Protein AF-A0A4Q5NVB7-F1 (afdb_monomer)

Solvent-accessible surface area (backbone atoms only — not comparable to full-atom values): 3917 Å² total; per-residue (Å²): 135,57,73,64,57,56,53,51,50,49,54,51,50,53,51,52,30,53,49,36,31,53,51,13,66,76,64,75,33,66,66,39,35,50,52,24,53,53,51,50,54,51,50,53,51,50,52,52,53,47,54,52,52,49,55,53,48,53,53,51,48,53,53,50,48,58,63,62,59,74,74,116

Structure (mmCIF, N/CA/C/O backbone):
data_AF-A0A4Q5NVB7-F1
#
_entry.id   AF-A0A4Q5NVB7-F1
#
loop_
_atom_site.group_PDB
_atom_site.id
_atom_site.type_symbol
_atom_site.label_atom_id
_atom_site.label_alt_id
_atom_site.label_comp_id
_atom_site.label_asym_id
_atom_site.label_entity_id
_atom_site.label_seq_id
_atom_site.pdbx_PDB_ins_code
_atom_site.Cartn_x
_atom_site.Cartn_y
_atom_site.Cartn_z
_atom_site.occupancy
_atom_site.B_iso_or_equiv
_atom_site.auth_seq_id
_atom_site.auth_comp_id
_atom_site.auth_asym_id
_atom_site.auth_atom_id
_atom_site.pdbx_PDB_model_num
ATOM 1 N N . MET A 1 1 ? 12.379 13.863 -0.770 1.00 43.34 1 MET A N 1
ATOM 2 C CA . MET A 1 1 ? 11.602 13.070 0.205 1.00 43.34 1 MET A CA 1
ATOM 3 C C . MET A 1 1 ? 12.147 11.658 0.119 1.00 43.34 1 MET A C 1
ATOM 5 O O . MET A 1 1 ? 12.306 11.161 -0.990 1.00 43.34 1 MET A O 1
ATOM 9 N N . SER A 1 2 ? 12.642 11.125 1.233 1.00 56.56 2 SER A N 1
ATOM 10 C CA . SER A 1 2 ? 13.473 9.917 1.251 1.00 56.56 2 SER A CA 1
ATOM 11 C C . SER A 1 2 ? 12.602 8.668 1.089 1.00 56.56 2 SER A C 1
ATOM 13 O O . SER A 1 2 ? 11.617 8.533 1.805 1.00 56.56 2 SER A O 1
ATOM 15 N N . GLN A 1 3 ? 12.973 7.721 0.216 1.00 59.47 3 GLN A N 1
ATOM 16 C CA . GLN A 1 3 ? 12.233 6.456 0.020 1.00 59.47 3 GLN A CA 1
ATOM 17 C C . GLN A 1 3 ? 11.988 5.677 1.329 1.00 59.47 3 GLN A C 1
ATOM 19 O O . GLN 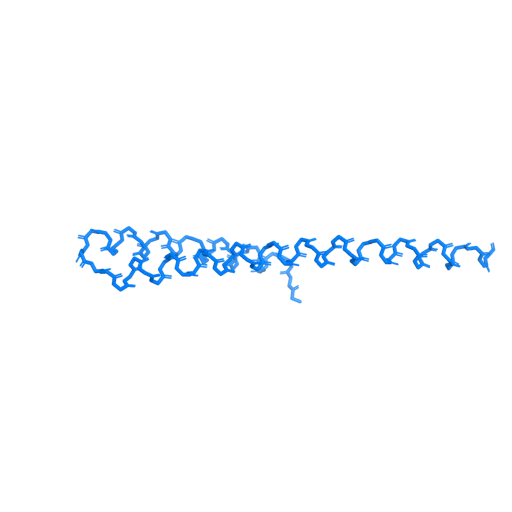A 1 3 ? 11.072 4.861 1.420 1.00 59.47 3 GLN A O 1
ATOM 24 N N . ILE A 1 4 ? 12.814 5.920 2.352 1.00 69.38 4 ILE A N 1
ATOM 25 C CA . ILE A 1 4 ? 12.668 5.340 3.689 1.00 69.38 4 ILE A CA 1
ATOM 26 C C . ILE A 1 4 ? 11.464 5.946 4.419 1.00 69.38 4 ILE A C 1
ATOM 28 O O . ILE A 1 4 ? 10.716 5.202 5.040 1.00 69.38 4 ILE A O 1
ATOM 32 N N . GLU A 1 5 ? 11.230 7.258 4.313 1.00 64.31 5 GLU A N 1
ATOM 33 C CA . GLU A 1 5 ? 10.046 7.906 4.896 1.00 64.31 5 GLU A CA 1
ATOM 34 C C . GLU A 1 5 ? 8.754 7.403 4.254 1.00 64.31 5 GLU A C 1
ATOM 36 O O . GLU A 1 5 ? 7.778 7.176 4.967 1.00 64.31 5 GLU A O 1
ATOM 41 N N . ASP A 1 6 ? 8.748 7.185 2.937 1.00 67.44 6 ASP A N 1
ATOM 42 C CA . ASP A 1 6 ? 7.567 6.687 2.225 1.00 67.44 6 ASP A CA 1
ATOM 43 C C . ASP A 1 6 ? 7.257 5.230 2.596 1.00 67.44 6 ASP A C 1
ATOM 45 O O . ASP A 1 6 ? 6.107 4.894 2.889 1.00 67.44 6 ASP A O 1
ATOM 49 N N . LYS A 1 7 ? 8.283 4.370 2.696 1.00 63.78 7 LYS A N 1
ATOM 50 C CA . LYS A 1 7 ? 8.122 2.990 3.188 1.00 63.78 7 LYS A CA 1
ATOM 51 C C . LYS A 1 7 ? 7.691 2.942 4.653 1.00 63.78 7 LYS A C 1
ATOM 53 O O . LYS A 1 7 ? 6.824 2.146 5.005 1.00 63.78 7 LYS A O 1
ATOM 58 N N . LEU A 1 8 ? 8.255 3.807 5.499 1.00 70.62 8 LEU A N 1
ATOM 59 C CA . LEU A 1 8 ? 7.910 3.882 6.918 1.00 70.62 8 LEU A CA 1
ATOM 60 C C . LEU A 1 8 ? 6.479 4.402 7.118 1.00 70.62 8 LEU A C 1
ATOM 62 O O . LEU A 1 8 ? 5.751 3.866 7.948 1.00 70.62 8 LEU A O 1
ATOM 66 N N . ARG A 1 9 ? 6.034 5.384 6.321 1.00 67.94 9 ARG A N 1
ATOM 67 C CA . ARG A 1 9 ? 4.635 5.846 6.299 1.00 67.94 9 ARG A CA 1
ATOM 68 C C . ARG A 1 9 ? 3.679 4.776 5.788 1.00 67.94 9 ARG A C 1
ATOM 70 O O . ARG A 1 9 ? 2.580 4.671 6.324 1.00 67.94 9 ARG A O 1
ATOM 77 N N . GLY A 1 10 ? 4.072 3.998 4.780 1.00 68.25 10 GLY A N 1
ATOM 78 C CA . GLY A 1 10 ? 3.287 2.864 4.290 1.00 68.25 10 GLY A CA 1
ATOM 79 C C . GLY A 1 10 ? 3.066 1.825 5.388 1.00 68.25 10 GLY A C 1
ATOM 80 O O . GLY A 1 10 ? 1.926 1.542 5.747 1.00 68.25 10 GLY A O 1
ATOM 81 N N . ALA A 1 11 ? 4.154 1.362 6.006 1.00 73.56 11 ALA A N 1
ATOM 82 C CA . ALA A 1 11 ? 4.108 0.386 7.094 1.00 73.56 11 ALA A CA 1
ATOM 83 C C . ALA A 1 11 ? 3.352 0.904 8.333 1.00 73.56 11 ALA A C 1
ATOM 85 O O . ALA A 1 11 ? 2.576 0.169 8.946 1.00 73.56 11 ALA A O 1
ATOM 86 N N . ALA A 1 12 ? 3.534 2.179 8.693 1.00 73.69 12 ALA A N 1
ATOM 87 C CA . ALA A 1 12 ? 2.825 2.796 9.813 1.00 73.69 12 ALA A CA 1
ATOM 88 C C . ALA A 1 12 ? 1.315 2.911 9.554 1.00 73.69 12 ALA A C 1
ATOM 90 O O . ALA A 1 12 ? 0.521 2.650 10.456 1.00 73.69 12 ALA A O 1
ATOM 91 N N . ASN A 1 13 ? 0.904 3.259 8.330 1.00 70.69 13 ASN A N 1
ATOM 92 C CA . ASN A 1 13 ? -0.511 3.327 7.961 1.00 70.69 13 ASN A CA 1
ATOM 93 C C . ASN A 1 13 ? -1.166 1.946 7.895 1.00 70.69 13 ASN A C 1
ATOM 95 O O . ASN A 1 13 ? -2.298 1.806 8.344 1.00 70.69 13 ASN A O 1
ATOM 99 N N . GLU A 1 14 ? -0.463 0.936 7.385 1.00 72.50 14 GLU A N 1
ATOM 100 C CA . GLU A 1 14 ? -0.948 -0.448 7.352 1.00 72.50 14 GLU A CA 1
ATOM 101 C C . GLU A 1 14 ? -1.131 -0.998 8.774 1.00 72.50 14 GLU A C 1
ATOM 103 O O . GLU A 1 14 ? -2.181 -1.537 9.119 1.00 72.50 14 GLU A O 1
ATOM 108 N N . THR A 1 15 ? -0.155 -0.751 9.652 1.00 80.88 15 THR A N 1
ATOM 109 C CA . THR A 1 15 ? -0.237 -1.132 11.070 1.00 80.88 15 THR A CA 1
ATOM 110 C C . THR A 1 15 ? -1.389 -0.415 11.778 1.00 80.88 15 THR A C 1
ATOM 112 O O . THR A 1 15 ? -2.179 -1.046 12.478 1.00 80.88 15 THR A O 1
ATOM 115 N N . ALA A 1 16 ? -1.526 0.899 11.580 1.00 77.44 16 ALA A N 1
ATOM 116 C CA . ALA A 1 16 ? -2.618 1.675 12.163 1.00 77.44 16 ALA A CA 1
ATOM 117 C C . ALA A 1 16 ? -3.995 1.240 11.628 1.00 77.44 16 ALA A C 1
ATOM 119 O O . ALA A 1 16 ? -4.955 1.194 12.395 1.00 77.44 16 ALA A O 1
ATOM 120 N N . GLY A 1 17 ? -4.092 0.889 10.343 1.00 74.75 17 GLY A N 1
ATOM 121 C CA . GLY A 1 17 ? -5.302 0.353 9.719 1.00 74.75 17 GLY A CA 1
ATOM 122 C C . GLY A 1 17 ? -5.711 -0.992 10.319 1.00 74.75 17 GLY A C 1
ATOM 123 O O . GLY A 1 17 ? -6.851 -1.141 10.757 1.00 74.75 17 GLY A O 1
ATOM 124 N N . ASN A 1 18 ? -4.760 -1.919 10.453 1.00 78.75 18 ASN A N 1
ATOM 125 C CA . ASN A 1 18 ? -4.976 -3.215 11.100 1.00 78.75 18 ASN A CA 1
A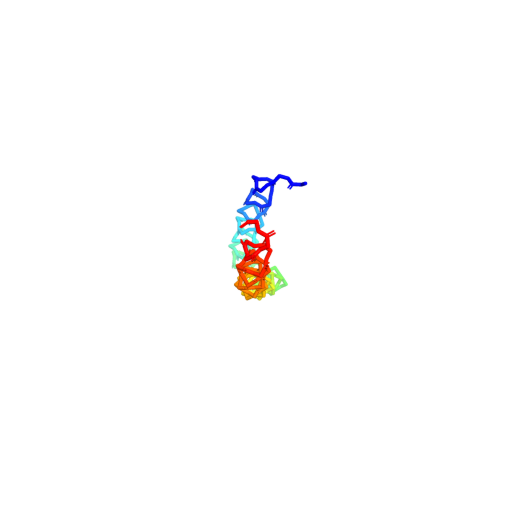TOM 126 C C . ASN A 1 18 ? -5.433 -3.063 12.558 1.00 78.75 18 ASN A C 1
ATOM 128 O O . ASN A 1 18 ? -6.360 -3.745 12.997 1.00 78.75 18 ASN A O 1
ATOM 132 N N . ILE A 1 19 ? -4.833 -2.132 13.308 1.00 81.00 19 ILE A N 1
ATOM 133 C CA . ILE A 1 19 ? -5.246 -1.838 14.687 1.00 81.00 19 ILE A CA 1
ATOM 134 C C . ILE A 1 19 ? -6.669 -1.271 14.718 1.00 81.00 19 ILE A C 1
ATOM 136 O O . ILE A 1 19 ? -7.479 -1.723 15.524 1.00 81.00 19 ILE A O 1
ATOM 140 N N . LYS A 1 20 ? -7.012 -0.322 13.838 1.00 76.94 20 LYS A N 1
ATOM 141 C CA . LYS A 1 20 ? -8.376 0.225 13.747 1.00 76.94 20 LYS A CA 1
ATOM 142 C C . LYS A 1 20 ? -9.405 -0.844 13.388 1.00 76.94 20 LYS A C 1
ATOM 144 O O . LYS A 1 20 ? -10.472 -0.855 13.990 1.00 76.94 20 LYS A O 1
ATOM 149 N N . GLN A 1 21 ? -9.084 -1.762 12.477 1.00 72.69 21 GLN A N 1
ATOM 150 C CA . GLN A 1 21 ? -9.958 -2.890 12.146 1.00 72.69 21 GLN A CA 1
ATOM 151 C C . GLN A 1 21 ? -10.130 -3.844 13.333 1.00 72.69 21 GLN A C 1
ATOM 153 O O . GLN A 1 21 ? -11.248 -4.264 13.621 1.00 72.69 21 GLN A O 1
ATOM 158 N N . ALA A 1 22 ? -9.048 -4.169 14.047 1.00 78.75 22 ALA A N 1
ATOM 159 C CA . ALA A 1 22 ? -9.106 -5.045 15.215 1.00 78.75 22 ALA A CA 1
ATOM 160 C C . ALA A 1 22 ? -9.920 -4.421 16.359 1.00 78.75 22 ALA A C 1
ATOM 162 O O . ALA A 1 22 ? -10.780 -5.081 16.938 1.00 78.75 22 ALA A O 1
ATOM 163 N N . VAL A 1 23 ? -9.693 -3.137 16.650 1.00 74.94 23 VAL A N 1
ATOM 164 C CA . VAL A 1 23 ? -10.446 -2.386 17.664 1.00 74.94 23 VAL A CA 1
ATOM 165 C C . VAL A 1 23 ? -11.899 -2.200 17.233 1.00 74.94 23 VAL A C 1
ATOM 167 O O . VAL A 1 23 ? -12.791 -2.404 18.048 1.00 74.94 23 VAL A O 1
ATOM 170 N N . GLY A 1 24 ? -12.160 -1.881 15.963 1.00 69.19 24 GLY A N 1
ATOM 171 C CA . GLY A 1 24 ? -13.509 -1.778 15.403 1.00 69.19 24 GLY A CA 1
ATOM 172 C C . GLY A 1 24 ? -14.305 -3.073 15.567 1.00 69.19 24 GLY A C 1
ATOM 173 O O . GLY A 1 24 ? -15.406 -3.037 16.107 1.00 69.19 24 GLY A O 1
ATOM 174 N N . LYS A 1 25 ? -13.710 -4.225 15.227 1.00 70.50 25 LYS A N 1
ATOM 175 C CA . LYS A 1 25 ? -14.324 -5.550 15.436 1.00 70.50 25 LYS A CA 1
ATOM 176 C C . LYS A 1 25 ? -14.542 -5.887 16.907 1.00 70.50 25 LYS A C 1
ATOM 178 O O . LYS A 1 25 ? -15.554 -6.481 17.250 1.00 70.50 25 LYS A O 1
ATOM 183 N N . ALA A 1 26 ? -13.599 -5.526 17.775 1.00 77.75 26 ALA A N 1
ATOM 184 C CA . ALA A 1 26 ? -13.701 -5.795 19.209 1.00 77.75 26 ALA A CA 1
ATOM 185 C C . ALA A 1 26 ? -14.712 -4.888 19.932 1.00 77.75 26 ALA A C 1
ATOM 187 O O . ALA A 1 26 ? -15.138 -5.216 21.036 1.00 77.75 26 ALA A O 1
ATOM 188 N N . THR A 1 27 ? -15.067 -3.745 19.340 1.00 80.31 27 THR A N 1
ATOM 189 C CA . THR A 1 27 ? -15.970 -2.747 19.933 1.00 80.31 27 THR A CA 1
ATOM 190 C C . THR A 1 27 ? -17.311 -2.629 19.205 1.00 80.31 27 THR A C 1
ATOM 192 O O . THR A 1 27 ? -18.084 -1.740 19.550 1.00 80.31 27 THR A O 1
ATOM 195 N N . ASP A 1 28 ? -17.590 -3.499 18.221 1.00 73.56 28 ASP A N 1
ATOM 196 C CA . ASP A 1 28 ? -18.775 -3.425 17.342 1.00 73.56 28 ASP A CA 1
ATOM 197 C C . ASP A 1 28 ? -18.945 -2.031 16.695 1.00 73.56 28 ASP A C 1
ATOM 199 O O . ASP A 1 28 ? -20.042 -1.507 16.509 1.00 73.56 28 ASP A O 1
ATOM 203 N N . ASN A 1 29 ? -17.824 -1.378 16.367 1.00 73.12 29 ASN A N 1
ATOM 204 C CA . ASN A 1 29 ? -17.820 -0.044 15.780 1.00 73.12 29 ASN A CA 1
ATOM 205 C C . ASN A 1 29 ? -17.660 -0.135 14.257 1.00 73.12 29 ASN A C 1
ATOM 207 O O . ASN A 1 29 ? -16.547 -0.092 13.721 1.00 73.12 29 ASN A O 1
ATOM 211 N N . GLU A 1 30 ? -18.795 -0.244 13.564 1.00 76.25 30 GLU A N 1
ATOM 212 C CA . GLU A 1 30 ? -18.889 -0.345 12.099 1.00 76.25 30 GLU A CA 1
ATOM 213 C C . GLU A 1 30 ? -18.146 0.786 11.365 1.00 76.25 30 GLU A C 1
ATOM 215 O O . GLU A 1 30 ? -17.594 0.568 10.284 1.00 76.25 30 GLU A O 1
ATOM 220 N N . HIS A 1 31 ? -18.057 1.979 11.964 1.00 78.38 31 HIS A N 1
ATOM 221 C CA . HIS A 1 31 ? -17.342 3.114 11.378 1.00 78.38 31 HIS A CA 1
ATOM 222 C C . HIS A 1 31 ? -15.831 2.855 11.282 1.00 78.38 31 HIS A C 1
ATOM 224 O O . HIS A 1 31 ? -15.224 3.116 10.244 1.00 78.38 31 HIS A O 1
ATOM 230 N N . LEU A 1 32 ? -15.222 2.293 12.334 1.00 78.31 32 LEU A N 1
ATOM 231 C CA . LEU A 1 32 ? -13.786 1.987 12.354 1.00 78.31 32 LEU A CA 1
ATOM 232 C C . LEU A 1 32 ? -13.420 0.849 11.391 1.00 78.31 32 LEU A C 1
ATOM 234 O O . LEU A 1 32 ? -12.358 0.900 10.766 1.00 78.31 32 LEU A O 1
ATOM 238 N N . GLU A 1 33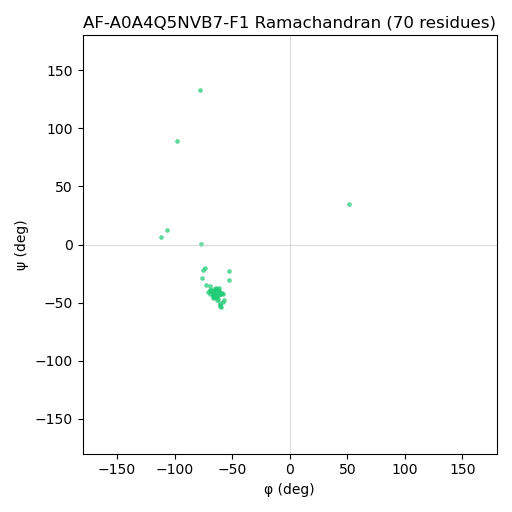 ? -14.289 -0.157 11.231 1.00 75.19 33 GLU A N 1
ATOM 239 C CA . GLU A 1 33 ? -14.079 -1.211 10.231 1.00 75.19 33 GLU A CA 1
ATOM 240 C C . GLU A 1 33 ? -14.178 -0.652 8.802 1.00 75.19 33 GLU A C 1
ATOM 242 O O . GLU A 1 33 ? -13.323 -0.949 7.957 1.00 75.19 33 GLU A O 1
ATOM 247 N N . ALA A 1 34 ? -15.186 0.185 8.538 1.00 82.94 34 ALA A N 1
ATOM 248 C CA . ALA A 1 34 ? -15.393 0.806 7.234 1.00 82.94 34 ALA A CA 1
ATOM 249 C C . ALA A 1 34 ? -14.231 1.732 6.845 1.00 82.94 34 ALA A C 1
ATOM 251 O O . ALA A 1 34 ? -13.730 1.647 5.722 1.00 82.94 34 ALA A O 1
ATOM 252 N N . GLU A 1 35 ? -13.748 2.565 7.774 1.00 79.44 35 GLU A N 1
ATOM 253 C CA . GLU A 1 35 ? -12.566 3.406 7.558 1.00 79.44 35 GLU A CA 1
ATOM 254 C C . GLU A 1 35 ? -11.316 2.569 7.259 1.00 79.44 35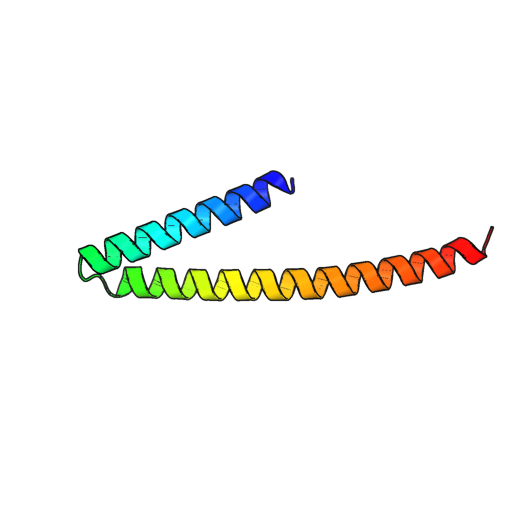 GLU A C 1
ATOM 256 O O . GLU A 1 35 ? -10.565 2.900 6.341 1.00 79.44 35 GLU A O 1
ATOM 261 N N . GLY A 1 36 ? -11.109 1.465 7.987 1.00 80.81 36 GLY A N 1
ATOM 262 C CA . GLY A 1 36 ? -9.987 0.554 7.759 1.00 80.81 36 GLY A CA 1
ATOM 263 C C . GLY A 1 36 ? -10.009 -0.066 6.359 1.00 80.81 36 GLY A C 1
ATOM 264 O O . GLY A 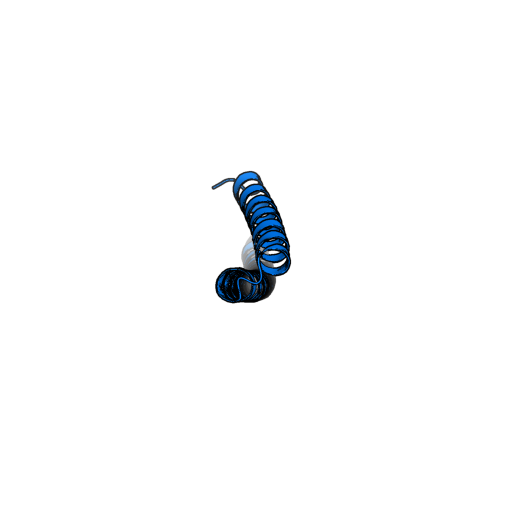1 36 ? -9.022 0.030 5.632 1.00 80.81 36 GLY A O 1
ATOM 265 N N . LYS A 1 37 ? -11.154 -0.625 5.937 1.00 81.75 37 LYS A N 1
ATOM 266 C CA . LYS A 1 37 ? -11.326 -1.175 4.577 1.00 81.75 37 LYS A CA 1
ATOM 267 C C . LYS A 1 37 ? -11.142 -0.111 3.495 1.00 81.75 37 LYS A C 1
ATOM 269 O O . LYS A 1 37 ? -10.482 -0.361 2.491 1.00 81.75 37 LYS A O 1
ATOM 274 N N . ALA A 1 38 ? -11.697 1.084 3.689 1.00 85.06 38 ALA A N 1
ATOM 275 C CA . ALA A 1 38 ? -11.537 2.175 2.732 1.00 85.06 38 ALA A CA 1
ATOM 276 C C . ALA A 1 38 ? -10.065 2.603 2.592 1.00 85.06 38 ALA A C 1
ATOM 278 O O . ALA A 1 38 ? -9.601 2.894 1.487 1.00 85.06 38 ALA A O 1
ATOM 279 N N . GLN A 1 39 ? -9.319 2.625 3.700 1.00 83.06 39 GLN A N 1
ATOM 280 C CA . GLN A 1 39 ? -7.901 2.973 3.710 1.00 83.06 39 GLN A CA 1
ATOM 281 C C . GLN A 1 39 ? -7.040 1.901 3.023 1.00 83.06 39 GLN A C 1
ATOM 283 O O . GLN A 1 39 ? -6.143 2.258 2.258 1.00 83.06 39 GLN A O 1
ATOM 288 N N . GLU A 1 40 ? -7.349 0.619 3.229 1.00 82.25 40 GLU A N 1
ATOM 289 C CA . GLU A 1 40 ? -6.704 -0.519 2.559 1.00 82.25 40 GLU A CA 1
ATOM 290 C C . GLU A 1 40 ? -6.894 -0.450 1.037 1.00 82.25 40 GLU A C 1
ATOM 292 O O . GLU A 1 40 ? -5.916 -0.381 0.292 1.00 82.25 40 GLU A O 1
ATOM 297 N N . VAL A 1 41 ? -8.143 -0.309 0.575 1.00 89.31 41 VAL A N 1
ATOM 298 C CA . VAL A 1 41 ? -8.477 -0.177 -0.855 1.00 89.31 41 VAL A CA 1
ATOM 299 C C . VAL A 1 41 ? -7.764 1.019 -1.488 1.00 89.31 41 VAL A C 1
ATOM 301 O O . VAL A 1 41 ? -7.216 0.925 -2.589 1.00 89.31 41 VAL A O 1
ATOM 304 N N . LYS A 1 42 ? -7.731 2.161 -0.792 1.00 83.38 42 LYS A N 1
ATOM 305 C CA . LYS A 1 42 ? -7.022 3.353 -1.268 1.00 83.38 42 LYS A CA 1
ATOM 306 C C . LYS A 1 42 ? -5.513 3.110 -1.379 1.00 83.38 42 LYS A C 1
ATOM 308 O O . LYS A 1 42 ? -4.905 3.558 -2.352 1.00 83.38 42 LYS A O 1
ATOM 313 N N . GLY A 1 43 ? -4.917 2.422 -0.406 1.00 84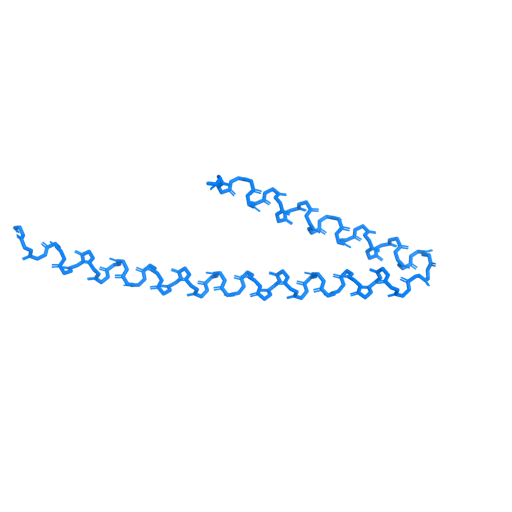.56 43 GLY A N 1
ATOM 314 C CA . GLY A 1 43 ? -3.498 2.068 -0.410 1.00 84.56 43 GLY A CA 1
ATOM 315 C C . GLY A 1 43 ? -3.137 1.109 -1.545 1.00 84.56 43 GLY A C 1
ATOM 316 O O . GLY A 1 43 ? -2.140 1.316 -2.242 1.00 84.56 43 GLY A O 1
ATOM 317 N N . GLU A 1 44 ? -3.983 0.112 -1.795 1.00 85.31 44 GLU A N 1
ATOM 318 C CA . GLU A 1 44 ? -3.797 -0.862 -2.871 1.00 85.31 44 GLU A CA 1
ATOM 319 C C . GLU A 1 44 ? -3.914 -0.205 -4.257 1.00 85.31 44 GLU A C 1
ATOM 321 O O . GLU A 1 44 ? -3.067 -0.407 -5.137 1.00 85.31 44 GLU A O 1
ATOM 326 N N . ALA A 1 45 ? -4.897 0.688 -4.425 1.00 86.38 45 ALA A N 1
ATOM 327 C CA . ALA A 1 45 ? -5.056 1.493 -5.632 1.00 86.38 45 ALA A CA 1
ATOM 328 C C . ALA A 1 45 ? -3.849 2.416 -5.875 1.00 86.38 45 ALA A C 1
ATOM 330 O O . ALA A 1 45 ? -3.347 2.498 -6.999 1.00 86.38 45 ALA A O 1
ATOM 331 N N . GLN A 1 46 ? -3.340 3.083 -4.831 1.00 79.44 46 GLN A N 1
ATOM 332 C CA . GLN A 1 46 ? -2.143 3.924 -4.931 1.00 79.44 46 GLN A CA 1
ATOM 333 C C . GLN A 1 46 ? -0.892 3.114 -5.283 1.00 79.44 46 GLN A C 1
ATOM 335 O O . GLN A 1 46 ? -0.131 3.538 -6.151 1.00 79.44 46 GLN A O 1
ATOM 340 N N . SER A 1 47 ? -0.699 1.941 -4.676 1.00 84.06 47 SER A N 1
ATOM 341 C CA . SER A 1 47 ? 0.417 1.047 -5.013 1.00 84.06 47 SER A CA 1
ATOM 342 C C . SER A 1 47 ? 0.360 0.585 -6.466 1.00 84.06 47 SER A C 1
ATOM 344 O O . SER A 1 47 ? 1.378 0.577 -7.158 1.00 84.06 47 SER A O 1
ATOM 346 N N . THR A 1 48 ? -0.829 0.234 -6.955 1.00 89.56 48 THR A N 1
ATOM 347 C CA . THR A 1 48 ? -1.028 -0.225 -8.336 1.00 89.56 48 THR A CA 1
ATOM 348 C C . THR A 1 48 ? -0.756 0.893 -9.341 1.00 89.56 48 THR A C 1
ATOM 350 O O . THR A 1 48 ? -0.004 0.701 -10.298 1.00 89.56 48 THR A O 1
ATOM 353 N N . LEU A 1 49 ? -1.293 2.092 -9.091 1.00 87.19 49 LEU A N 1
ATOM 354 C CA . LEU A 1 49 ? -1.016 3.275 -9.909 1.00 87.19 49 LEU A CA 1
ATOM 355 C C . LEU A 1 49 ? 0.463 3.677 -9.871 1.00 87.19 49 LEU A C 1
ATOM 357 O O . LEU A 1 49 ? 1.006 4.080 -10.899 1.00 87.19 49 LEU A O 1
ATOM 361 N N . GLY A 1 50 ? 1.114 3.555 -8.712 1.00 86.94 50 GLY A N 1
ATOM 362 C CA . GLY A 1 50 ? 2.545 3.801 -8.545 1.00 86.94 50 GLY A CA 1
ATOM 363 C C . GLY A 1 50 ? 3.387 2.869 -9.413 1.00 86.94 50 GLY A C 1
ATOM 364 O O . GLY A 1 50 ? 4.166 3.349 -10.231 1.00 86.94 50 GLY A O 1
ATOM 365 N N . LYS A 1 51 ? 3.152 1.554 -9.325 1.00 89.94 51 LYS A N 1
ATOM 366 C CA . LYS A 1 51 ? 3.839 0.542 -10.149 1.00 89.94 51 LYS A CA 1
ATOM 367 C C . LYS A 1 51 ? 3.632 0.772 -11.648 1.00 89.94 51 LYS A C 1
ATOM 369 O O . LYS A 1 51 ? 4.579 0.672 -12.420 1.00 89.94 51 LYS A O 1
ATOM 374 N N . ALA A 1 52 ? 2.412 1.116 -12.066 1.00 89.19 52 ALA A N 1
ATOM 375 C CA . ALA A 1 52 ? 2.116 1.410 -13.468 1.00 89.19 52 ALA A CA 1
ATOM 376 C C . ALA A 1 52 ? 2.856 2.664 -13.968 1.00 89.19 52 ALA A C 1
ATOM 378 O O . ALA A 1 52 ? 3.456 2.641 -15.042 1.00 89.19 52 ALA A O 1
ATOM 379 N N . LYS A 1 53 ? 2.854 3.752 -13.182 1.00 85.88 53 LYS A N 1
ATOM 380 C CA . LYS A 1 53 ? 3.613 4.974 -13.499 1.00 85.88 53 LYS A CA 1
ATOM 381 C C . LYS A 1 53 ? 5.115 4.713 -13.548 1.00 85.88 53 LYS A C 1
ATOM 383 O O . LYS A 1 53 ? 5.771 5.226 -14.447 1.00 85.88 53 LYS A O 1
ATOM 388 N N . GLU A 1 54 ? 5.639 3.922 -12.618 1.00 91.38 54 GLU A N 1
ATOM 389 C CA . GLU A 1 54 ? 7.055 3.556 -12.562 1.00 91.38 54 GLU A CA 1
ATOM 390 C C . GLU A 1 54 ? 7.468 2.732 -13.788 1.00 91.38 54 GLU A C 1
ATOM 392 O O . GLU A 1 54 ? 8.458 3.056 -14.434 1.00 91.38 54 GLU A O 1
ATOM 397 N N . ALA A 1 55 ? 6.667 1.740 -14.192 1.00 89.88 55 ALA A N 1
ATOM 398 C CA . ALA A 1 55 ? 6.929 0.948 -15.395 1.00 89.88 55 ALA A CA 1
ATOM 399 C C . ALA A 1 55 ? 6.951 1.808 -16.672 1.00 89.88 55 ALA A C 1
ATOM 401 O O . ALA A 1 55 ? 7.839 1.652 -17.511 1.00 89.88 55 ALA A O 1
ATOM 402 N N . ILE A 1 56 ? 6.005 2.745 -16.804 1.00 91.06 56 ILE A N 1
ATOM 403 C CA . ILE A 1 56 ? 5.961 3.693 -17.928 1.00 91.06 56 ILE A CA 1
ATOM 404 C C . ILE A 1 56 ? 7.163 4.644 -17.883 1.00 91.06 56 ILE A C 1
ATOM 406 O O . ILE A 1 56 ? 7.791 4.879 -18.914 1.00 91.06 56 ILE A O 1
ATOM 410 N N . GLY A 1 57 ? 7.493 5.171 -16.701 1.00 92.31 57 GLY A N 1
ATOM 411 C CA . GLY A 1 57 ? 8.648 6.042 -16.490 1.00 92.31 57 GLY A CA 1
ATOM 412 C C . GLY A 1 57 ? 9.949 5.359 -16.898 1.00 92.31 57 GLY A C 1
ATOM 413 O O . GLY A 1 57 ? 10.684 5.901 -17.716 1.00 92.31 57 GLY A O 1
ATOM 414 N N . ASN A 1 58 ? 10.169 4.128 -16.434 1.00 92.94 58 ASN A N 1
ATOM 415 C CA . ASN A 1 58 ? 11.339 3.329 -16.786 1.00 92.94 58 ASN A CA 1
ATOM 416 C C . ASN A 1 58 ? 11.402 3.050 -18.295 1.00 92.94 58 ASN A C 1
ATOM 418 O O . ASN A 1 58 ? 12.468 3.154 -18.894 1.00 92.94 58 ASN A O 1
ATOM 422 N N . ALA A 1 59 ? 10.282 2.714 -18.943 1.00 88.69 59 ALA A N 1
ATOM 423 C CA . ALA A 1 59 ? 10.259 2.469 -20.387 1.00 88.69 59 ALA A CA 1
ATOM 424 C C . ALA A 1 59 ? 10.608 3.729 -21.200 1.00 88.69 59 ALA A C 1
ATOM 426 O O . ALA A 1 59 ? 11.389 3.658 -22.149 1.00 88.69 59 ALA A O 1
ATOM 427 N N . LEU A 1 60 ? 10.062 4.884 -20.808 1.00 90.25 60 LEU A N 1
ATOM 428 C CA . LEU A 1 60 ? 10.369 6.176 -21.425 1.00 90.25 60 LEU A CA 1
ATOM 429 C C . LEU A 1 60 ? 11.821 6.593 -21.190 1.00 90.25 60 LEU A C 1
ATOM 431 O O . LEU A 1 60 ? 12.459 7.087 -22.115 1.00 90.25 60 LEU A O 1
ATOM 435 N N . GLU A 1 61 ? 12.345 6.383 -19.984 1.00 90.19 61 GLU A N 1
ATOM 436 C CA . GLU A 1 61 ? 13.726 6.717 -19.637 1.00 90.19 61 GLU A CA 1
ATOM 437 C C . GLU A 1 61 ? 14.720 5.861 -20.428 1.00 90.19 61 GLU A C 1
ATOM 439 O O . GLU A 1 61 ? 15.630 6.409 -21.040 1.00 90.19 61 GLU A O 1
ATOM 444 N N . ASN A 1 62 ? 14.484 4.549 -20.543 1.00 89.94 62 ASN A N 1
ATOM 445 C CA . ASN A 1 62 ? 15.301 3.664 -21.381 1.00 89.94 62 ASN A CA 1
ATOM 446 C C . ASN A 1 62 ? 15.254 4.056 -22.869 1.00 89.94 62 ASN A C 1
ATOM 448 O O . ASN A 1 62 ? 16.277 4.039 -23.552 1.00 89.94 62 ASN A O 1
ATOM 452 N N . ALA A 1 63 ? 14.078 4.429 -23.383 1.00 87.50 63 ALA A N 1
ATOM 453 C CA . ALA A 1 63 ? 13.941 4.900 -24.759 1.00 87.50 63 ALA A CA 1
ATOM 454 C C . ALA A 1 63 ? 14.668 6.238 -24.980 1.00 87.50 63 ALA A C 1
ATOM 456 O O . ALA A 1 63 ? 15.342 6.420 -25.994 1.00 87.50 63 ALA A O 1
ATOM 457 N N . ALA A 1 64 ? 14.565 7.164 -24.026 1.00 87.56 64 ALA A N 1
ATOM 458 C CA . ALA A 1 64 ? 15.272 8.435 -24.067 1.00 87.56 64 ALA A CA 1
ATOM 459 C C . ALA A 1 64 ? 16.794 8.242 -23.992 1.00 87.56 64 ALA A C 1
ATOM 461 O O . ALA A 1 64 ? 17.520 8.901 -24.735 1.00 87.56 64 ALA A O 1
ATOM 462 N N . ASP A 1 65 ? 17.278 7.324 -23.153 1.00 88.62 65 ASP A N 1
ATOM 463 C CA . ASP A 1 65 ? 18.702 7.013 -23.010 1.00 88.62 65 ASP A CA 1
ATOM 464 C C . ASP A 1 65 ? 19.274 6.386 -24.293 1.00 88.62 65 ASP A C 1
ATOM 466 O O . ASP A 1 65 ? 20.300 6.840 -24.798 1.00 88.62 65 ASP A O 1
ATOM 470 N N . ALA A 1 66 ? 18.539 5.461 -24.925 1.00 85.75 66 ALA A N 1
ATOM 471 C CA . ALA A 1 66 ? 18.918 4.865 -26.211 1.00 85.75 66 ALA A CA 1
ATOM 472 C C . ALA A 1 66 ? 19.020 5.899 -27.353 1.00 85.75 66 ALA A C 1
ATOM 474 O O . ALA A 1 66 ? 19.920 5.825 -28.196 1.00 85.75 66 ALA A O 1
ATOM 475 N N . LEU A 1 67 ? 18.130 6.897 -27.365 1.00 83.56 67 LEU A N 1
ATOM 476 C CA . LEU A 1 67 ? 18.173 8.002 -28.330 1.00 83.56 67 LEU A C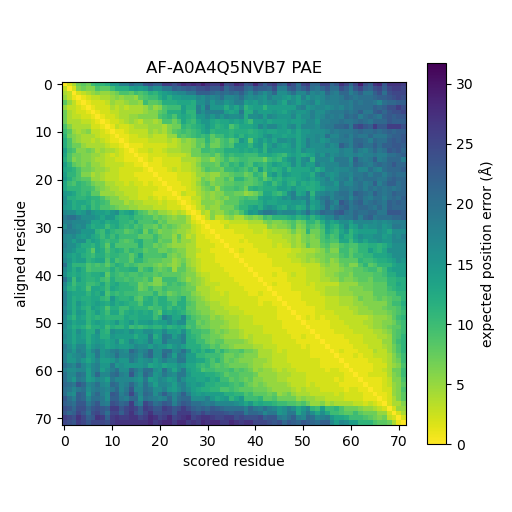A 1
ATOM 477 C C . LEU A 1 67 ? 19.319 8.981 -28.038 1.00 83.56 67 LEU A C 1
ATOM 479 O O . LEU A 1 67 ? 19.932 9.507 -28.965 1.00 83.56 67 LEU A O 1
ATOM 483 N N . LYS A 1 68 ? 19.637 9.210 -26.760 1.00 86.50 68 LYS A N 1
ATOM 484 C CA . LYS A 1 68 ? 20.719 10.107 -26.327 1.00 86.50 68 LYS A CA 1
ATOM 485 C C . LYS A 1 68 ? 22.106 9.474 -26.500 1.00 86.50 68 LYS A C 1
ATOM 487 O O . LYS A 1 68 ? 23.074 10.193 -26.742 1.00 86.50 68 LYS A O 1
ATOM 492 N N . GLY A 1 69 ? 22.190 8.146 -26.421 1.00 70.69 69 GLY A N 1
ATOM 493 C CA . GLY A 1 69 ? 23.406 7.353 -26.601 1.00 70.69 69 GLY A CA 1
ATOM 494 C C . GLY A 1 69 ? 23.872 7.202 -28.054 1.00 70.69 69 GLY A C 1
ATOM 495 O O . GLY A 1 69 ? 25.060 7.008 -28.275 1.00 70.69 69 GLY A O 1
ATOM 496 N N . SER A 1 70 ? 22.993 7.369 -29.051 1.00 59.34 70 SER A N 1
ATOM 497 C CA . SER A 1 70 ? 23.375 7.298 -30.480 1.00 59.34 70 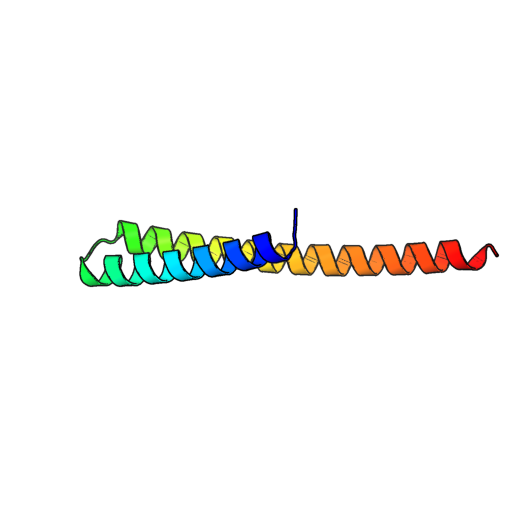SER A CA 1
ATOM 498 C C . SER A 1 70 ? 24.091 8.551 -31.016 1.00 59.34 70 SER A C 1
ATOM 500 O O . SER A 1 70 ? 24.427 8.605 -32.195 1.00 59.34 70 SER A O 1
ATOM 502 N N . GLY A 1 71 ? 24.308 9.574 -30.182 1.00 63.41 71 GLY A N 1
ATOM 503 C CA . GLY A 1 71 ? 24.903 10.857 -30.579 1.00 63.41 71 GLY A CA 1
ATOM 504 C C . GLY A 1 71 ? 26.349 11.103 -30.125 1.00 63.41 71 GLY A C 1
ATOM 505 O O . GL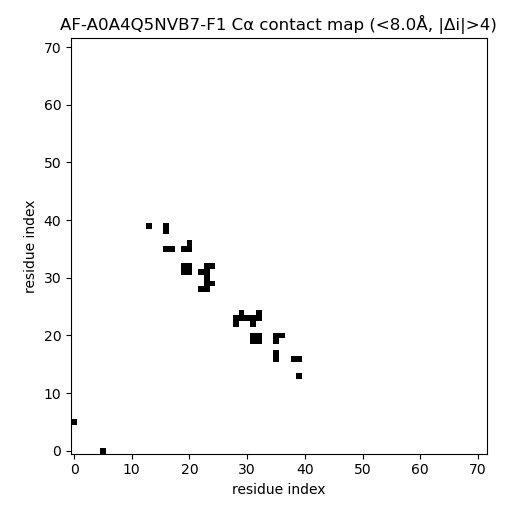Y A 1 71 ? 26.786 12.252 -30.188 1.00 63.41 71 GLY A O 1
ATOM 506 N N . ARG A 1 72 ? 27.074 10.092 -29.626 1.00 55.78 72 ARG A N 1
ATOM 507 C CA . ARG A 1 72 ? 28.500 10.198 -29.261 1.00 55.78 72 ARG A CA 1
ATOM 508 C C . ARG A 1 72 ? 29.354 9.231 -30.062 1.00 55.78 72 ARG A C 1
ATOM 510 O O . ARG A 1 72 ? 28.900 8.084 -30.249 1.00 55.78 72 ARG A O 1
#

Radius of gyration: 19.31 Å; Cα contacts (8 Å, |Δi|>4): 22; chains: 1; bounding box: 47×19×50 Å

Secondary structure (DSSP, 8-state):
--HHHHHHHHHHHHHHHHHHHHHHHHTT-HHHHHHHHHHHHHHHHHHHHHHHHHHHHHHHHHHHHHHHHTT-

Sequence (72 aa):
MSQIEDKLRGAANETAGNIKQAVGKATDNEHLEAEGKAQEVKGEAQSTLGKAKEAIGNALENAADALKGSGR

pLDDT: mean 78.5, std 10.12, range [43.34, 92.94]

Foldseek 3Di:
DDPVVVVVVLVVLLVVLVVLCVVCVVVVPPVSVVVSVVSVVVSVVVVVVVVVVVVVVVVVVVVVVVVVVVPD

Mean predicted aligned error: 10.45 Å